Protein AF-A0A4P7IKC4-F1 (afdb_monomer_lite)

Structure (mmCIF, N/CA/C/O backbone):
data_AF-A0A4P7IKC4-F1
#
_entry.id   AF-A0A4P7IKC4-F1
#
loop_
_atom_site.group_PDB
_atom_site.id
_atom_site.type_symbol
_atom_site.label_atom_id
_atom_site.label_alt_id
_atom_site.label_comp_id
_atom_site.label_asym_id
_atom_site.label_entity_id
_atom_site.label_seq_id
_atom_site.pdbx_PDB_ins_code
_atom_site.Cartn_x
_atom_site.Cartn_y
_atom_site.Cartn_z
_atom_site.occupancy
_atom_site.B_iso_or_equiv
_atom_site.auth_seq_id
_atom_site.auth_comp_id
_atom_site.auth_asym_id
_atom_site.auth_atom_id
_atom_site.pdbx_PDB_model_num
ATOM 1 N N . MET A 1 1 ? 26.941 -15.171 -29.814 1.00 50.44 1 MET A N 1
ATOM 2 C CA . MET A 1 1 ? 25.841 -14.241 -29.479 1.00 50.44 1 MET A CA 1
ATOM 3 C C . MET A 1 1 ? 25.058 -14.000 -30.749 1.00 50.44 1 MET A C 1
ATOM 5 O O . MET A 1 1 ? 25.680 -13.673 -31.757 1.00 50.44 1 MET A O 1
ATOM 9 N N . ALA A 1 2 ? 23.756 -14.267 -30.745 1.00 50.03 2 ALA A N 1
ATOM 10 C CA . ALA A 1 2 ? 22.936 -14.092 -31.935 1.00 50.03 2 ALA A CA 1
ATOM 11 C C . ALA A 1 2 ? 22.671 -12.588 -32.158 1.00 50.03 2 ALA A C 1
ATOM 13 O O . ALA A 1 2 ? 22.581 -11.833 -31.191 1.00 50.03 2 ALA A O 1
ATOM 14 N N . PRO A 1 3 ? 22.520 -12.114 -33.407 1.00 55.06 3 PRO A N 1
ATOM 15 C CA . PRO A 1 3 ? 22.238 -10.703 -33.697 1.00 55.06 3 PRO A CA 1
ATOM 16 C C . PRO A 1 3 ? 20.910 -10.195 -33.098 1.00 55.06 3 PRO A C 1
ATOM 18 O O . PRO A 1 3 ? 20.737 -8.986 -32.970 1.00 55.06 3 PRO A O 1
ATOM 21 N N . ASN A 1 4 ? 20.015 -11.094 -32.671 1.00 60.38 4 ASN A N 1
ATOM 22 C CA . ASN A 1 4 ? 18.780 -10.760 -31.950 1.00 60.38 4 ASN A CA 1
ATOM 23 C C . ASN A 1 4 ? 18.979 -10.472 -30.451 1.00 60.38 4 ASN A C 1
ATOM 25 O O . ASN A 1 4 ? 18.050 -9.995 -29.805 1.00 60.38 4 ASN A O 1
ATOM 29 N N . ASP A 1 5 ? 20.173 -10.707 -29.900 1.00 78.94 5 ASP A N 1
ATOM 30 C CA . ASP A 1 5 ? 20.450 -10.474 -28.477 1.00 78.94 5 ASP A CA 1
ATOM 31 C C . ASP A 1 5 ? 20.822 -9.015 -28.180 1.00 78.94 5 ASP A C 1
ATOM 33 O O . ASP A 1 5 ? 20.941 -8.640 -27.016 1.00 78.94 5 ASP A O 1
ATOM 37 N N . LEU A 1 6 ? 21.033 -8.185 -29.209 1.00 86.81 6 LEU A N 1
ATOM 38 C CA . LEU A 1 6 ? 21.453 -6.790 -29.077 1.00 86.81 6 LEU A CA 1
ATOM 39 C C . LEU A 1 6 ? 20.335 -5.838 -29.502 1.00 86.81 6 LEU A C 1
ATOM 41 O O . LEU A 1 6 ? 20.031 -5.678 -30.682 1.00 86.81 6 LEU A O 1
ATOM 45 N N . LEU A 1 7 ? 19.770 -5.140 -28.525 1.00 87.25 7 LEU A N 1
ATOM 46 C CA . LEU A 1 7 ? 18.676 -4.203 -28.709 1.00 87.25 7 LEU A CA 1
ATOM 47 C C . LEU A 1 7 ? 19.197 -2.781 -28.903 1.00 87.25 7 LEU A C 1
ATOM 49 O O . LEU A 1 7 ? 20.114 -2.310 -28.222 1.00 87.25 7 LEU A O 1
ATOM 53 N N . THR A 1 8 ? 18.573 -2.064 -29.831 1.00 90.31 8 THR A N 1
ATOM 54 C CA . THR A 1 8 ? 18.743 -0.616 -29.964 1.00 90.31 8 THR A CA 1
ATOM 55 C C . THR A 1 8 ? 17.994 0.120 -28.856 1.00 90.31 8 THR A C 1
ATOM 57 O O . THR A 1 8 ? 16.993 -0.363 -28.329 1.00 90.31 8 THR A O 1
ATOM 60 N N . MET A 1 9 ? 18.393 1.360 -28.569 1.00 90.00 9 MET A N 1
ATOM 61 C CA . MET A 1 9 ? 17.690 2.200 -27.590 1.00 90.00 9 MET A CA 1
ATOM 62 C C . MET A 1 9 ? 16.218 2.471 -27.947 1.00 90.00 9 MET A C 1
ATOM 64 O O . MET A 1 9 ? 15.417 2.774 -27.066 1.00 90.00 9 MET A O 1
ATOM 68 N N . LYS A 1 10 ? 15.833 2.358 -29.227 1.00 90.38 10 LYS A N 1
ATOM 69 C CA . LYS A 1 10 ? 14.427 2.442 -29.653 1.00 90.38 10 LYS A CA 1
ATOM 70 C C . LYS A 1 10 ? 13.639 1.195 -29.239 1.00 90.38 10 LYS A C 1
ATOM 72 O O . LYS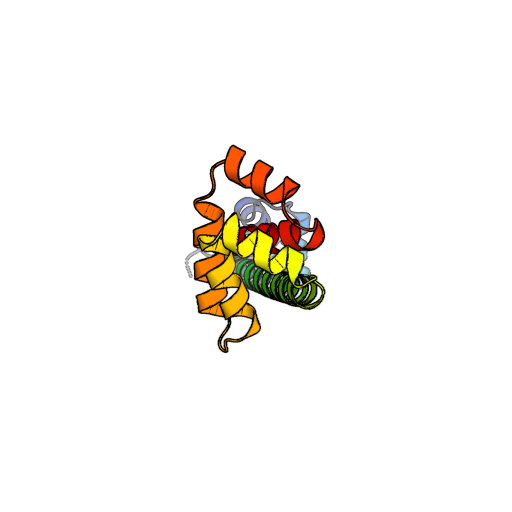 A 1 10 ? 12.523 1.331 -28.754 1.00 90.38 10 LYS A O 1
ATOM 77 N N . GLN A 1 11 ? 14.225 0.009 -29.395 1.00 90.62 11 GLN A N 1
ATOM 78 C CA . GLN A 1 11 ? 13.611 -1.254 -28.968 1.00 90.62 11 GLN A CA 1
ATOM 79 C C . GLN A 1 11 ? 13.528 -1.337 -27.442 1.00 90.62 11 GLN A C 1
ATOM 81 O O . GLN A 1 11 ? 12.455 -1.595 -26.917 1.00 90.62 11 GLN A O 1
ATOM 86 N N . VAL A 1 12 ? 14.606 -0.987 -26.731 1.00 90.56 12 VAL A N 1
ATOM 87 C CA . VAL A 1 12 ? 14.609 -0.904 -25.258 1.00 90.56 12 VAL A CA 1
ATOM 88 C C . VAL A 1 12 ? 13.500 0.022 -24.750 1.00 90.56 12 VAL A C 1
ATOM 90 O O . VAL A 1 12 ? 12.783 -0.321 -23.816 1.00 90.56 12 VAL A O 1
ATOM 93 N N . ALA A 1 13 ? 13.332 1.193 -25.373 1.00 92.81 13 ALA A N 1
ATOM 94 C CA . ALA A 1 13 ? 12.269 2.124 -25.006 1.00 92.81 13 ALA A CA 1
ATOM 95 C C . ALA A 1 13 ? 10.870 1.521 -25.214 1.00 92.81 13 ALA A C 1
ATOM 97 O O . ALA A 1 13 ? 10.025 1.641 -24.331 1.00 92.81 13 ALA A O 1
ATOM 98 N N . ALA A 1 14 ? 10.646 0.849 -26.348 1.00 92.94 14 ALA A N 1
ATOM 99 C CA . ALA A 1 14 ? 9.375 0.198 -26.652 1.00 92.94 14 ALA A CA 1
ATOM 100 C C . ALA A 1 14 ? 9.044 -0.920 -25.652 1.00 92.94 14 ALA A C 1
ATOM 102 O O . ALA A 1 14 ? 7.916 -0.995 -25.177 1.00 92.94 14 ALA A O 1
ATOM 103 N N . GLU A 1 15 ? 10.026 -1.740 -25.282 1.00 91.62 15 GLU A N 1
ATOM 104 C CA . GLU A 1 15 ? 9.819 -2.859 -24.358 1.00 91.62 15 GLU A CA 1
ATOM 105 C C . GLU A 1 15 ? 9.577 -2.427 -22.915 1.00 91.62 15 GLU A C 1
ATOM 107 O O . GLU A 1 15 ? 8.772 -3.029 -22.211 1.00 91.62 15 GLU A O 1
ATOM 112 N N . LEU A 1 16 ? 10.229 -1.350 -22.479 1.00 90.81 16 LEU A N 1
ATOM 113 C CA . LEU A 1 16 ? 9.991 -0.780 -21.156 1.00 90.81 16 LEU A CA 1
ATOM 114 C C . LEU A 1 16 ? 8.746 0.126 -21.114 1.00 90.81 16 LEU A C 1
ATOM 116 O O . LEU A 1 16 ? 8.405 0.629 -20.045 1.00 90.81 16 LEU A O 1
ATOM 120 N N . GLY A 1 17 ? 8.098 0.392 -22.256 1.00 92.38 17 GLY A N 1
ATOM 121 C CA . GLY A 1 17 ? 7.003 1.365 -22.353 1.00 92.38 17 GLY A CA 1
ATOM 122 C C . GLY A 1 17 ? 7.434 2.796 -21.998 1.00 92.38 17 GLY A C 1
ATOM 123 O O . GLY A 1 17 ? 6.646 3.581 -21.471 1.00 92.38 17 GLY A O 1
ATOM 124 N N . LEU A 1 18 ? 8.704 3.142 -22.233 1.00 93.38 18 LEU A N 1
ATOM 125 C CA . LEU A 1 18 ? 9.302 4.431 -21.880 1.00 93.38 18 LEU A CA 1
ATOM 126 C C . LEU A 1 18 ? 9.530 5.307 -23.116 1.00 93.38 18 LEU A C 1
ATOM 128 O O . LEU A 1 18 ? 9.647 4.830 -24.242 1.00 93.38 18 LEU A O 1
ATOM 132 N N . SER A 1 19 ? 9.684 6.618 -22.906 1.00 93.81 19 SER A N 1
ATOM 133 C CA . SER A 1 19 ? 10.186 7.497 -23.965 1.00 93.81 19 SER A CA 1
ATOM 134 C C . SER A 1 19 ? 11.642 7.160 -24.301 1.00 93.81 19 SER A C 1
ATOM 136 O O . SER A 1 19 ? 12.423 6.749 -23.439 1.00 93.81 19 SER A O 1
ATOM 138 N N . HIS A 1 20 ? 12.048 7.421 -25.545 1.00 90.62 20 HIS A N 1
ATOM 139 C CA . HIS A 1 20 ? 13.435 7.226 -25.972 1.00 90.62 20 HIS A CA 1
ATOM 140 C C . HIS A 1 20 ? 14.434 8.009 -25.099 1.00 90.62 20 HIS A C 1
ATOM 142 O O . HIS A 1 20 ? 15.484 7.490 -24.730 1.00 90.62 20 HIS A O 1
ATOM 148 N N . SER A 1 21 ? 14.077 9.232 -24.687 1.00 91.62 21 SER A N 1
ATOM 149 C CA . SER A 1 21 ? 14.881 10.043 -23.763 1.00 91.62 21 SER A CA 1
ATOM 150 C C . SER A 1 21 ? 15.051 9.388 -22.389 1.00 91.62 21 SER A C 1
ATOM 152 O O . SER A 1 21 ? 16.156 9.389 -21.844 1.00 91.62 21 SER A O 1
ATOM 154 N N . LYS A 1 22 ? 13.990 8.779 -21.839 1.00 91.19 22 LYS A N 1
ATOM 155 C CA . LYS A 1 22 ? 14.055 8.046 -20.569 1.00 91.19 22 LYS A CA 1
ATOM 156 C C . LYS A 1 22 ? 14.923 6.798 -20.692 1.00 91.19 22 LYS A C 1
ATOM 158 O O . LYS A 1 22 ? 15.767 6.588 -19.827 1.00 91.19 22 LYS A O 1
ATOM 163 N N . ALA A 1 23 ? 14.785 6.027 -21.769 1.00 90.12 23 ALA A N 1
ATOM 164 C CA . ALA A 1 23 ? 15.624 4.853 -22.010 1.00 90.12 23 ALA A CA 1
ATOM 165 C C . ALA A 1 23 ? 17.116 5.227 -22.096 1.00 90.12 23 ALA A C 1
ATOM 167 O O . ALA A 1 23 ? 17.952 4.618 -21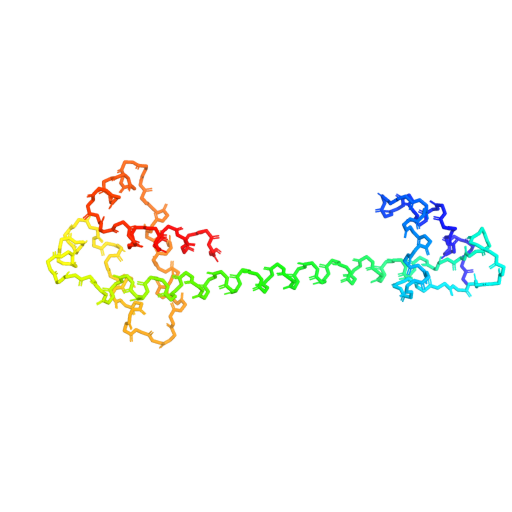.431 1.00 90.12 23 ALA A O 1
ATOM 168 N N . THR A 1 24 ? 17.454 6.292 -22.829 1.00 90.00 24 THR A N 1
ATOM 169 C CA . THR A 1 24 ? 18.824 6.833 -22.885 1.00 90.00 24 THR A CA 1
ATOM 170 C C . THR A 1 24 ? 19.304 7.305 -21.512 1.00 90.00 24 THR A C 1
ATOM 172 O O . THR A 1 24 ? 20.458 7.074 -21.153 1.00 90.00 24 THR A O 1
ATOM 175 N N . SER A 1 25 ? 18.422 7.900 -20.701 1.00 92.06 25 SER A N 1
ATOM 176 C CA . SER A 1 25 ? 18.766 8.306 -19.337 1.00 92.06 25 SER A CA 1
ATOM 177 C C . SER A 1 25 ? 19.102 7.128 -18.417 1.00 92.06 25 SER A C 1
ATOM 179 O O . SER A 1 25 ? 19.921 7.300 -17.516 1.00 92.06 25 SER A O 1
ATOM 181 N N . LEU A 1 26 ? 18.496 5.952 -18.605 1.00 90.69 26 LEU A N 1
ATOM 182 C CA . LEU A 1 26 ? 18.827 4.762 -17.810 1.00 90.69 26 LEU A CA 1
ATOM 183 C C . LEU A 1 26 ? 20.271 4.320 -18.050 1.00 90.69 26 LEU A C 1
ATOM 185 O O . LEU A 1 26 ? 20.981 3.986 -17.104 1.00 90.69 26 LEU A O 1
ATOM 189 N N . VAL A 1 27 ? 20.727 4.393 -19.298 1.00 89.44 27 VAL A N 1
ATOM 190 C CA . VAL A 1 27 ? 22.119 4.111 -19.659 1.00 89.44 27 VAL A CA 1
ATOM 191 C C . VAL A 1 27 ? 23.066 5.168 -19.097 1.00 89.44 27 VAL A C 1
ATOM 193 O O . VAL A 1 27 ? 24.089 4.827 -18.506 1.00 89.44 27 VAL A O 1
ATOM 196 N N . THR A 1 28 ? 22.753 6.460 -19.252 1.00 88.31 28 THR A N 1
ATOM 197 C CA . THR A 1 28 ? 23.649 7.529 -18.773 1.00 88.31 28 THR A CA 1
ATOM 198 C C . THR A 1 28 ? 23.796 7.526 -17.256 1.00 88.31 28 THR A C 1
ATOM 200 O O . THR A 1 28 ? 24.883 7.802 -16.759 1.00 88.31 28 THR A O 1
ATOM 203 N N . LYS A 1 29 ? 22.737 7.149 -16.529 1.00 88.50 29 LYS A N 1
ATOM 204 C CA . LYS A 1 29 ? 22.739 6.963 -15.070 1.00 88.50 29 LYS A CA 1
ATOM 205 C C . LYS A 1 29 ? 23.368 5.640 -14.615 1.00 88.50 29 LYS A C 1
ATOM 207 O O . LYS A 1 29 ? 23.399 5.378 -13.419 1.00 88.50 29 LYS A O 1
ATOM 212 N N . GLY A 1 30 ? 23.830 4.794 -15.539 1.00 86.56 30 GLY A N 1
ATOM 213 C CA . GLY A 1 30 ? 24.434 3.496 -15.221 1.00 86.56 30 GLY A CA 1
ATOM 214 C C . GLY A 1 30 ? 23.444 2.456 -14.689 1.00 86.56 30 GLY A C 1
ATOM 215 O O . GLY A 1 30 ? 23.853 1.454 -14.112 1.00 86.56 30 GLY A O 1
ATOM 216 N N . LEU A 1 31 ? 22.140 2.679 -14.867 1.00 86.31 31 LEU A N 1
ATOM 217 C CA . LEU A 1 31 ? 21.106 1.742 -14.436 1.00 86.31 31 LEU A CA 1
ATOM 218 C C . LEU A 1 31 ? 20.938 0.577 -15.414 1.00 86.31 31 LEU A C 1
ATOM 220 O O . LEU A 1 31 ? 20.510 -0.488 -14.978 1.00 86.31 31 LEU A O 1
ATOM 224 N N . LEU A 1 32 ? 21.272 0.782 -16.689 1.00 87.38 32 LEU A N 1
ATOM 225 C CA . LEU A 1 32 ? 21.210 -0.215 -17.755 1.00 87.38 32 LEU A CA 1
ATOM 226 C C . LEU A 1 32 ? 22.597 -0.355 -18.395 1.00 87.38 32 LEU A C 1
ATOM 228 O O . LEU A 1 32 ? 23.181 0.644 -18.828 1.00 87.38 32 LEU A O 1
ATOM 232 N N . ALA A 1 33 ? 23.122 -1.579 -18.446 1.00 84.31 33 ALA A N 1
ATOM 233 C CA . ALA A 1 33 ? 24.412 -1.860 -19.065 1.00 84.31 33 ALA A CA 1
ATOM 234 C C . ALA A 1 33 ? 24.307 -1.844 -20.599 1.00 84.31 33 ALA A C 1
ATOM 236 O O . ALA A 1 33 ? 23.272 -2.163 -21.182 1.00 84.31 33 ALA A O 1
ATOM 237 N N . VAL A 1 34 ? 25.390 -1.433 -21.258 1.00 84.38 34 VAL A N 1
ATOM 238 C CA . VAL A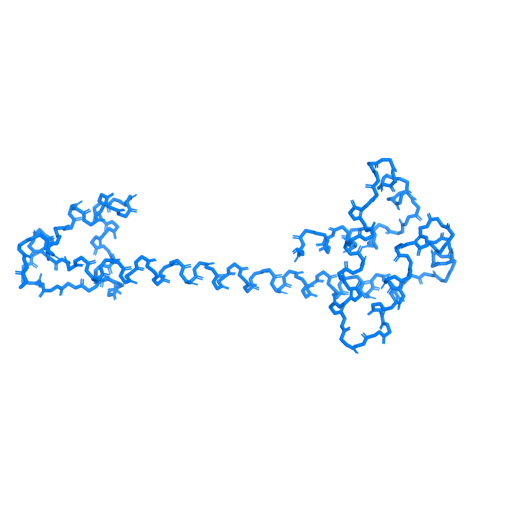 1 34 ? 25.478 -1.344 -22.719 1.00 84.38 34 VAL A CA 1
ATOM 239 C C . VAL A 1 34 ? 26.710 -2.110 -23.165 1.00 84.38 34 VAL A C 1
ATOM 241 O O . VAL A 1 34 ? 27.811 -1.842 -22.688 1.00 84.38 34 VAL A O 1
ATOM 244 N N . VAL A 1 35 ? 26.526 -3.023 -24.114 1.00 80.88 35 VAL A N 1
ATOM 245 C CA . VAL A 1 35 ? 27.588 -3.869 -24.675 1.00 80.88 35 VAL A CA 1
ATOM 246 C C . VAL A 1 35 ? 28.503 -3.059 -25.593 1.00 80.88 35 VAL A C 1
ATOM 248 O O . VAL A 1 35 ? 29.719 -3.228 -25.586 1.00 80.88 35 VAL A O 1
ATOM 251 N N . ALA A 1 36 ? 27.930 -2.136 -26.369 1.00 72.75 36 ALA A N 1
ATOM 252 C CA . ALA A 1 36 ? 28.672 -1.259 -27.268 1.00 72.75 36 ALA A CA 1
ATOM 253 C C . ALA A 1 36 ? 28.315 0.206 -27.011 1.00 72.75 36 ALA A C 1
ATOM 255 O O . ALA A 1 36 ? 27.255 0.678 -27.417 1.00 72.75 36 ALA A O 1
ATOM 256 N N . ARG A 1 37 ? 29.216 0.938 -26.347 1.00 70.25 37 ARG A N 1
ATOM 257 C CA . ARG A 1 37 ? 29.051 2.370 -26.027 1.00 70.25 37 ARG A CA 1
ATOM 258 C C . ARG A 1 37 ? 29.787 3.308 -26.998 1.00 70.25 37 ARG A C 1
ATOM 260 O O . ARG A 1 37 ? 29.870 4.506 -26.755 1.00 70.25 37 ARG A O 1
ATOM 267 N N . ARG A 1 38 ? 30.351 2.794 -28.099 1.00 67.12 38 ARG A N 1
ATOM 268 C CA . ARG A 1 38 ? 31.059 3.629 -29.089 1.00 67.12 38 ARG A CA 1
ATOM 269 C C . ARG A 1 38 ? 30.072 4.532 -29.826 1.00 67.12 38 ARG A C 1
ATOM 271 O O . ARG A 1 38 ? 29.145 4.018 -30.441 1.00 67.12 38 ARG A O 1
ATOM 278 N N . GLY A 1 39 ? 30.307 5.843 -29.808 1.00 69.06 39 GLY A N 1
ATOM 279 C CA . GLY A 1 39 ? 29.465 6.847 -30.470 1.00 69.06 39 GLY A CA 1
ATOM 280 C C . GLY A 1 39 ? 28.292 7.350 -29.614 1.00 69.06 39 GLY A C 1
ATOM 281 O O . GLY A 1 39 ? 28.247 7.151 -28.399 1.00 69.06 39 GLY A O 1
ATOM 282 N N . GLY A 1 40 ? 27.357 8.057 -30.255 1.00 73.38 40 GLY A N 1
ATOM 283 C CA . GLY A 1 40 ? 26.166 8.622 -29.609 1.00 73.38 40 GLY A CA 1
ATOM 284 C C . GLY A 1 40 ? 25.066 7.590 -29.326 1.00 73.38 40 GLY A C 1
ATOM 285 O O . GLY A 1 40 ? 25.168 6.429 -29.701 1.00 73.38 40 GLY A O 1
ATOM 286 N N . ALA A 1 41 ? 23.961 8.014 -28.708 1.00 72.56 41 ALA A N 1
ATOM 287 C CA . ALA A 1 41 ? 22.876 7.117 -28.279 1.00 72.56 41 ALA A CA 1
ATOM 288 C C . ALA A 1 41 ? 22.285 6.217 -29.390 1.00 72.56 41 ALA A C 1
ATOM 290 O O . ALA A 1 41 ? 21.765 5.139 -29.106 1.00 72.56 41 ALA A O 1
ATOM 291 N N . ALA A 1 42 ? 22.400 6.619 -30.661 1.00 75.38 42 ALA A N 1
ATOM 292 C CA . ALA A 1 42 ? 21.954 5.837 -31.817 1.00 75.38 42 ALA A CA 1
ATOM 293 C C . ALA A 1 42 ? 22.767 4.543 -32.045 1.00 75.38 42 ALA A C 1
ATOM 295 O O . ALA A 1 42 ? 22.246 3.550 -32.566 1.00 75.38 42 ALA A O 1
ATOM 296 N N . THR A 1 43 ? 24.038 4.521 -31.643 1.00 82.06 43 THR A N 1
ATOM 297 C CA . THR A 1 43 ? 24.928 3.360 -31.801 1.00 82.06 43 THR A CA 1
ATOM 298 C C . THR A 1 43 ? 24.959 2.469 -30.563 1.00 82.06 43 THR A C 1
ATOM 300 O O . THR A 1 43 ? 25.507 1.371 -30.628 1.00 82.06 43 THR A O 1
ATOM 303 N N . TRP A 1 44 ? 24.330 2.885 -29.459 1.00 87.94 44 TRP A N 1
ATOM 304 C CA . TRP A 1 44 ? 24.289 2.097 -28.231 1.00 87.94 44 TRP A CA 1
ATOM 305 C C . TRP A 1 44 ? 23.495 0.806 -28.420 1.00 87.94 44 TRP A C 1
ATOM 307 O O . TRP A 1 44 ? 22.435 0.792 -29.060 1.00 87.94 44 TRP A O 1
ATOM 317 N N . ARG A 1 45 ? 24.036 -0.289 -27.880 1.00 88.00 45 ARG A N 1
ATOM 318 C CA . ARG A 1 45 ? 23.426 -1.623 -27.920 1.00 88.00 45 ARG A CA 1
ATOM 319 C C . ARG A 1 45 ? 23.375 -2.229 -26.530 1.00 88.00 45 ARG A C 1
ATOM 321 O O . ARG A 1 45 ? 24.408 -2.357 -25.875 1.00 88.00 45 ARG A O 1
ATOM 328 N N . VAL A 1 46 ? 22.179 -2.602 -26.106 1.00 88.81 46 VAL A N 1
ATOM 329 C CA . VAL A 1 46 ? 21.902 -3.234 -24.813 1.00 88.81 46 VAL A CA 1
ATOM 330 C C . VAL A 1 46 ? 21.675 -4.713 -25.066 1.00 88.81 46 VAL A C 1
ATOM 332 O O . VAL A 1 46 ? 20.980 -5.054 -26.023 1.00 88.81 46 VAL A O 1
ATOM 335 N N . SER A 1 47 ? 22.259 -5.592 -24.254 1.00 90.81 47 SER A N 1
ATOM 336 C CA . SER A 1 47 ? 21.953 -7.014 -24.393 1.00 90.81 47 SER A CA 1
ATOM 337 C C . SER A 1 47 ? 20.553 -7.313 -23.861 1.00 90.81 47 SER A C 1
ATOM 339 O O . SER A 1 47 ? 20.094 -6.687 -22.903 1.00 90.81 47 SER A O 1
ATOM 341 N N . ARG A 1 48 ? 19.874 -8.299 -24.447 1.00 89.19 48 ARG A N 1
ATOM 342 C CA . ARG A 1 48 ? 18.585 -8.775 -23.940 1.00 89.19 48 ARG A CA 1
ATOM 343 C C . ARG A 1 48 ? 18.675 -9.182 -22.467 1.00 89.19 48 ARG A C 1
ATOM 345 O O . ARG A 1 48 ? 17.839 -8.771 -21.672 1.00 89.19 48 ARG A O 1
ATOM 352 N N . SER A 1 49 ? 19.745 -9.886 -22.096 1.00 89.25 49 SER A N 1
ATOM 353 C CA . SER A 1 49 ? 20.017 -10.289 -20.714 1.00 89.25 49 SER A CA 1
ATOM 354 C C . SER A 1 49 ? 20.153 -9.107 -19.751 1.00 89.25 49 SER A C 1
ATOM 356 O O . SER A 1 49 ? 19.639 -9.180 -18.639 1.00 89.25 49 SER A O 1
ATOM 358 N N . ASP A 1 50 ? 20.799 -8.009 -20.161 1.00 89.75 50 ASP A N 1
ATOM 359 C CA . ASP A 1 50 ? 20.934 -6.814 -19.315 1.00 89.75 50 ASP A CA 1
ATOM 360 C C . ASP A 1 50 ? 19.588 -6.107 -19.124 1.00 89.75 50 ASP A C 1
ATOM 362 O O . ASP A 1 50 ? 19.309 -5.575 -18.047 1.00 89.75 50 ASP A O 1
ATOM 366 N N . LEU A 1 51 ? 18.747 -6.103 -20.164 1.00 91.25 51 LEU A N 1
ATOM 367 C CA . LEU A 1 51 ? 17.395 -5.560 -20.086 1.00 91.25 51 LEU A CA 1
ATOM 368 C C . LEU A 1 51 ? 16.519 -6.390 -19.142 1.00 91.25 51 LEU A C 1
ATOM 370 O O . LEU A 1 51 ? 15.883 -5.823 -18.255 1.00 91.25 51 LEU A O 1
ATOM 374 N N . ASP A 1 52 ? 16.529 -7.714 -19.285 1.00 91.19 52 ASP A N 1
ATOM 375 C CA . ASP A 1 52 ? 15.754 -8.618 -18.432 1.00 91.19 52 ASP A CA 1
ATOM 376 C C . ASP A 1 52 ? 16.227 -8.534 -16.967 1.00 91.19 52 ASP A C 1
ATOM 378 O O . ASP A 1 52 ? 15.411 -8.422 -16.049 1.00 91.19 52 ASP A O 1
ATOM 382 N N . ALA A 1 53 ? 17.544 -8.470 -16.732 1.00 90.25 53 ALA A N 1
ATOM 383 C CA . ALA A 1 53 ? 18.114 -8.260 -15.401 1.00 90.25 53 ALA A CA 1
ATOM 384 C C . ALA A 1 53 ? 17.708 -6.905 -14.796 1.00 90.25 53 ALA A C 1
ATOM 386 O O . ALA A 1 53 ? 17.422 -6.814 -13.598 1.00 90.25 53 ALA A O 1
ATOM 387 N N . TYR A 1 54 ? 17.654 -5.844 -15.609 1.00 91.94 54 TYR A N 1
ATOM 388 C CA . TYR A 1 54 ? 17.162 -4.538 -15.174 1.00 91.94 54 TYR A CA 1
ATOM 389 C C . TYR A 1 54 ? 15.689 -4.596 -14.758 1.00 91.94 54 TYR A C 1
ATOM 391 O O . TYR A 1 54 ? 15.349 -4.103 -13.680 1.00 91.94 54 TYR A O 1
ATOM 399 N N . VAL A 1 55 ? 14.833 -5.207 -15.583 1.00 92.44 55 VAL A N 1
ATOM 400 C CA . VAL A 1 55 ? 13.398 -5.359 -15.301 1.00 92.44 55 VAL A CA 1
ATOM 401 C C . VAL A 1 55 ? 13.188 -6.131 -14.004 1.00 92.44 55 VAL A C 1
ATOM 403 O O . VAL A 1 55 ? 12.444 -5.675 -13.133 1.00 92.44 55 VAL A O 1
ATOM 406 N N . GLU A 1 56 ? 13.888 -7.251 -13.831 1.00 92.44 56 GLU A N 1
ATOM 407 C CA . GLU A 1 56 ? 13.772 -8.055 -12.618 1.00 92.44 56 GLU A CA 1
ATOM 408 C C . GLU A 1 56 ? 14.263 -7.286 -11.386 1.00 92.44 56 GLU A C 1
ATOM 410 O O . GLU A 1 56 ? 13.593 -7.276 -10.354 1.00 92.44 56 GLU A O 1
ATOM 415 N N . ARG A 1 57 ? 15.370 -6.540 -11.489 1.00 92.69 57 ARG A N 1
ATOM 416 C CA . ARG A 1 57 ? 15.842 -5.690 -10.386 1.00 92.69 57 ARG A CA 1
ATOM 417 C C . ARG A 1 57 ? 14.803 -4.639 -9.987 1.00 92.69 57 ARG A C 1
ATOM 419 O O . ARG A 1 57 ? 14.532 -4.494 -8.797 1.00 92.69 57 ARG A O 1
ATOM 426 N N . VAL A 1 58 ? 14.217 -3.925 -10.953 1.00 93.06 58 VAL A N 1
ATOM 427 C CA . VAL A 1 58 ? 13.182 -2.905 -10.691 1.00 93.06 58 VAL A CA 1
ATOM 428 C C . VAL A 1 58 ? 11.949 -3.535 -10.044 1.00 93.06 58 VAL A C 1
ATOM 430 O O . VAL A 1 58 ? 11.390 -2.983 -9.095 1.00 93.06 58 VAL A O 1
ATOM 433 N N . ARG A 1 59 ? 11.543 -4.717 -10.513 1.00 92.94 59 ARG A N 1
ATOM 434 C CA . ARG A 1 59 ? 10.446 -5.478 -9.915 1.00 92.94 59 ARG A CA 1
ATOM 435 C C . ARG A 1 59 ? 10.742 -5.825 -8.457 1.00 92.94 59 ARG A C 1
ATOM 437 O O . ARG A 1 59 ? 9.911 -5.565 -7.590 1.00 92.94 59 ARG A O 1
ATOM 444 N N . GLN A 1 60 ? 11.920 -6.373 -8.173 1.00 93.38 60 GLN A N 1
ATOM 445 C CA . GLN A 1 60 ? 12.323 -6.743 -6.816 1.00 93.38 60 GLN A CA 1
ATOM 446 C C . GLN A 1 60 ? 12.419 -5.529 -5.887 1.00 93.38 60 GLN A C 1
ATOM 448 O O . GLN A 1 60 ? 11.994 -5.602 -4.736 1.00 93.38 60 GLN A O 1
ATOM 453 N N . GLU A 1 61 ? 12.927 -4.399 -6.376 1.00 92.94 61 GLU A N 1
ATOM 454 C CA . GLU A 1 61 ? 12.963 -3.143 -5.624 1.00 92.94 61 GLU A CA 1
ATOM 455 C C . GLU A 1 61 ? 11.549 -2.653 -5.287 1.00 92.94 61 GLU A C 1
ATOM 457 O O . GLU A 1 61 ? 11.247 -2.393 -4.124 1.00 92.94 61 GLU A O 1
ATOM 462 N N . SER A 1 62 ? 10.639 -2.654 -6.265 1.00 92.12 62 SER A N 1
ATOM 463 C CA . SER A 1 62 ? 9.233 -2.292 -6.053 1.00 92.12 62 SER A CA 1
ATOM 464 C C . SER A 1 62 ? 8.541 -3.192 -5.019 1.00 92.12 62 SER A C 1
ATOM 466 O O . SER A 1 62 ? 7.806 -2.710 -4.147 1.00 92.12 62 SER A O 1
ATOM 468 N N . LEU A 1 63 ? 8.805 -4.503 -5.066 1.00 92.62 63 LEU A N 1
ATOM 469 C CA . LEU A 1 63 ? 8.293 -5.464 -4.088 1.00 92.62 63 LEU A CA 1
ATOM 470 C C . LEU A 1 63 ? 8.868 -5.208 -2.688 1.00 92.62 63 LEU A C 1
ATOM 472 O O . LEU A 1 63 ? 8.120 -5.212 -1.708 1.00 92.62 63 LEU A O 1
ATOM 476 N N . ARG A 1 64 ? 10.174 -4.934 -2.581 1.00 93.38 64 ARG A N 1
ATOM 477 C CA . ARG A 1 64 ? 10.837 -4.595 -1.310 1.00 93.38 64 ARG A CA 1
ATOM 478 C C . ARG A 1 64 ? 10.287 -3.307 -0.708 1.00 93.38 64 ARG A C 1
ATOM 480 O O . ARG A 1 64 ? 9.950 -3.295 0.474 1.00 93.38 64 ARG A O 1
ATOM 487 N N . ASP A 1 65 ? 10.128 -2.257 -1.506 1.00 92.44 65 ASP A N 1
ATOM 488 C CA . ASP A 1 65 ? 9.558 -0.985 -1.057 1.00 92.44 65 ASP A CA 1
ATOM 489 C C . ASP A 1 65 ? 8.104 -1.132 -0.620 1.00 92.44 65 ASP A C 1
ATOM 491 O O . ASP A 1 65 ? 7.669 -0.531 0.365 1.00 92.44 65 ASP A O 1
ATOM 495 N N . THR A 1 66 ? 7.330 -1.949 -1.330 1.00 90.31 66 THR A N 1
ATOM 496 C CA . THR A 1 66 ? 5.951 -2.259 -0.946 1.00 90.31 66 THR A CA 1
ATOM 497 C C . THR A 1 66 ? 5.911 -3.009 0.381 1.00 90.31 66 THR A C 1
ATOM 499 O O . THR A 1 66 ? 5.187 -2.595 1.287 1.00 90.31 66 THR A O 1
ATOM 502 N N . ARG A 1 67 ? 6.758 -4.030 0.559 1.00 89.06 67 ARG A N 1
ATOM 503 C CA . ARG A 1 67 ? 6.886 -4.755 1.830 1.00 89.06 67 ARG A CA 1
ATOM 504 C C . ARG A 1 67 ? 7.274 -3.823 2.978 1.00 89.06 67 ARG A C 1
ATOM 506 O O . ARG A 1 67 ? 6.608 -3.830 4.008 1.00 89.06 67 ARG A O 1
ATOM 513 N N . ARG A 1 68 ? 8.285 -2.974 2.781 1.00 91.88 68 ARG A N 1
ATOM 514 C CA . ARG A 1 68 ? 8.751 -2.007 3.785 1.00 91.88 68 ARG A CA 1
ATOM 515 C C . ARG A 1 68 ? 7.661 -1.003 4.166 1.00 91.88 68 ARG A C 1
ATOM 517 O O . ARG A 1 68 ? 7.480 -0.707 5.345 1.00 91.88 68 ARG A O 1
ATOM 524 N N . ARG A 1 69 ? 6.915 -0.478 3.185 1.00 89.31 69 ARG A N 1
ATOM 525 C CA . ARG A 1 69 ? 5.780 0.428 3.439 1.00 89.31 69 ARG A CA 1
ATOM 526 C C . ARG A 1 69 ? 4.674 -0.263 4.234 1.00 89.31 69 ARG A C 1
ATOM 528 O O . ARG A 1 69 ? 4.151 0.342 5.166 1.00 89.31 69 ARG A O 1
ATOM 535 N N . ASN A 1 70 ? 4.349 -1.510 3.902 1.00 85.81 70 ASN A N 1
ATOM 536 C CA . ASN A 1 70 ? 3.332 -2.283 4.615 1.00 85.81 70 ASN A CA 1
ATOM 537 C C . ASN A 1 70 ? 3.759 -2.595 6.054 1.00 85.81 70 ASN A C 1
ATOM 539 O O . ASN A 1 70 ? 2.981 -2.386 6.979 1.00 85.81 70 ASN A O 1
ATOM 543 N N . GLU A 1 71 ? 5.009 -3.005 6.266 1.00 87.06 71 GLU A N 1
ATOM 544 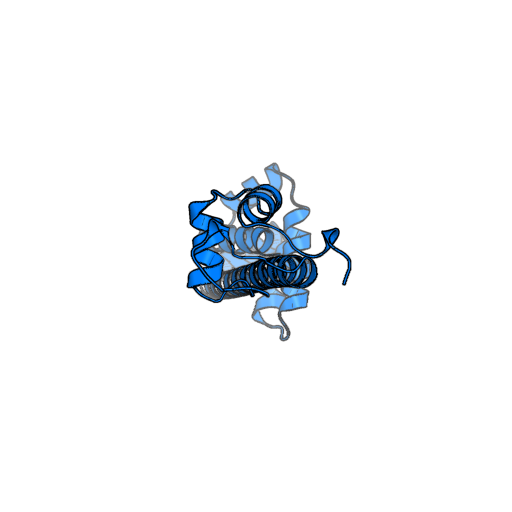C CA . GLU A 1 71 ? 5.561 -3.270 7.599 1.00 87.06 71 GLU A CA 1
ATOM 545 C C . GLU A 1 71 ? 5.549 -2.019 8.487 1.00 87.06 71 GLU A C 1
ATOM 547 O O . GLU A 1 71 ? 5.124 -2.067 9.646 1.00 87.06 71 GLU A O 1
ATOM 552 N N . ARG A 1 72 ? 5.930 -0.869 7.919 1.00 88.12 72 ARG A N 1
ATOM 553 C CA . ARG A 1 72 ? 5.856 0.419 8.612 1.00 88.12 72 ARG A CA 1
ATOM 554 C C . ARG A 1 72 ? 4.417 0.768 9.000 1.00 88.12 72 ARG A C 1
ATOM 556 O O . ARG A 1 72 ? 4.168 1.065 10.164 1.00 88.12 72 ARG A O 1
ATOM 563 N N . ARG A 1 73 ? 3.469 0.682 8.060 1.00 86.38 73 ARG A N 1
ATOM 564 C CA . ARG A 1 73 ? 2.040 0.942 8.325 1.00 86.38 73 ARG A CA 1
ATOM 565 C C . ARG A 1 73 ? 1.479 0.015 9.401 1.00 86.38 73 ARG A C 1
ATOM 567 O O . ARG A 1 73 ? 0.757 0.475 10.280 1.00 86.38 73 ARG A O 1
ATOM 574 N N . ARG A 1 74 ? 1.836 -1.272 9.364 1.00 82.50 74 ARG A N 1
ATOM 575 C CA . ARG A 1 74 ? 1.437 -2.259 10.376 1.00 82.50 74 ARG A CA 1
ATOM 576 C C . ARG A 1 74 ? 1.983 -1.901 11.758 1.00 82.50 74 ARG A C 1
ATOM 578 O O . ARG A 1 74 ? 1.256 -1.995 12.742 1.00 82.50 74 ARG A O 1
ATOM 585 N N . SER A 1 75 ? 3.234 -1.454 11.826 1.00 85.12 75 SER A N 1
ATOM 586 C CA . SER A 1 75 ? 3.870 -1.014 13.072 1.00 85.12 75 SER A CA 1
ATOM 587 C C . SER A 1 75 ? 3.203 0.243 13.640 1.00 85.12 75 SER A C 1
ATOM 589 O O . SER A 1 75 ? 2.868 0.277 14.821 1.00 85.12 75 SER A O 1
ATOM 591 N N . GLU A 1 76 ? 2.938 1.245 12.798 1.00 88.00 76 GLU A N 1
ATOM 592 C CA . GLU A 1 76 ? 2.225 2.474 13.177 1.00 88.00 76 GLU A CA 1
ATOM 593 C C . GLU A 1 76 ? 0.795 2.174 13.664 1.00 88.00 76 GLU A C 1
ATOM 595 O O . GLU A 1 76 ? 0.383 2.670 14.714 1.00 88.00 76 GLU A O 1
ATOM 600 N N . ALA A 1 77 ? 0.060 1.304 12.962 1.00 84.12 77 ALA A N 1
ATOM 601 C CA . ALA A 1 77 ? -1.279 0.878 13.366 1.00 84.12 77 ALA A CA 1
ATOM 602 C C . ALA A 1 77 ? -1.269 0.134 14.713 1.00 84.12 77 ALA A C 1
ATOM 604 O O . ALA A 1 77 ? -2.135 0.367 15.553 1.00 84.12 77 ALA A O 1
ATOM 605 N N . LEU A 1 78 ? -0.265 -0.716 14.954 1.00 83.00 78 LEU A N 1
ATOM 606 C CA . LEU A 1 78 ? -0.122 -1.442 16.215 1.00 83.00 78 LEU A CA 1
ATOM 607 C C . LEU A 1 78 ? 0.168 -0.508 17.397 1.00 83.00 78 LEU A C 1
ATOM 609 O O . LEU A 1 78 ? -0.368 -0.715 18.489 1.00 83.00 78 LEU A O 1
ATOM 613 N N . VAL A 1 79 ? 1.016 0.501 17.190 1.00 86.06 79 VAL A N 1
ATOM 614 C CA . VAL A 1 79 ? 1.292 1.529 18.201 1.00 86.06 79 VAL A CA 1
ATOM 615 C C . VAL A 1 79 ? 0.015 2.303 18.510 1.00 86.06 79 VAL A C 1
ATOM 617 O O . VAL A 1 79 ? -0.377 2.356 19.672 1.00 86.06 79 VAL A O 1
ATOM 620 N N . ALA A 1 80 ? -0.682 2.804 17.484 1.00 87.56 80 ALA A N 1
ATOM 621 C CA . ALA A 1 80 ? -1.938 3.532 17.656 1.00 87.56 80 ALA A CA 1
ATOM 622 C C . ALA A 1 80 ? -2.994 2.701 18.400 1.00 87.56 80 ALA A C 1
ATOM 624 O O . ALA A 1 80 ? -3.625 3.205 19.323 1.00 87.56 80 ALA A O 1
ATOM 625 N N . LEU A 1 81 ? -3.137 1.416 18.057 1.00 86.81 81 LEU A N 1
ATOM 626 C CA . LEU A 1 81 ? -4.072 0.518 18.732 1.00 86.81 81 LEU A CA 1
ATOM 627 C C . LEU A 1 81 ? -3.714 0.312 20.203 1.00 86.81 81 LEU A C 1
ATOM 629 O O . LEU A 1 81 ? -4.581 0.405 21.066 1.00 86.81 81 LEU A O 1
ATOM 633 N N . THR A 1 82 ? -2.442 0.032 20.492 1.00 84.81 82 THR A N 1
ATOM 634 C CA . THR A 1 82 ? -2.000 -0.208 21.872 1.00 84.81 82 THR A CA 1
ATOM 635 C C . THR A 1 82 ? -2.182 1.054 22.720 1.00 84.81 82 THR A C 1
ATOM 637 O O . THR A 1 82 ? -2.617 0.960 23.862 1.00 84.81 82 THR A O 1
ATOM 640 N N . SER A 1 83 ? -1.888 2.233 22.164 1.00 88.12 83 SER A N 1
ATOM 641 C CA . SER A 1 83 ? -2.117 3.516 22.833 1.00 88.12 83 SER A CA 1
ATOM 642 C C . SER A 1 83 ? -3.604 3.780 23.071 1.00 88.12 83 SER A C 1
ATOM 644 O O . SER A 1 83 ? -3.980 4.060 24.204 1.00 88.12 83 SER A O 1
ATOM 646 N N . ALA A 1 84 ? -4.455 3.622 22.050 1.00 88.69 84 ALA A N 1
ATOM 647 C CA . ALA A 1 84 ? -5.899 3.828 22.174 1.00 88.69 84 ALA A CA 1
ATOM 648 C C . ALA A 1 84 ? -6.527 2.890 23.216 1.00 88.69 84 ALA A C 1
ATOM 650 O O . ALA A 1 84 ? -7.371 3.316 23.997 1.00 88.69 84 ALA A O 1
ATOM 651 N N . TRP A 1 85 ? -6.082 1.631 23.266 1.00 86.00 85 TRP A N 1
ATOM 652 C CA . TRP A 1 85 ? -6.524 0.677 24.280 1.00 86.00 85 TRP A CA 1
ATOM 653 C C . TRP A 1 85 ? -6.084 1.077 25.692 1.00 86.00 85 TRP A C 1
ATOM 655 O O . TRP A 1 85 ? -6.897 1.099 26.610 1.00 86.00 85 TRP A O 1
ATOM 665 N N . SER A 1 86 ? -4.804 1.404 25.884 1.00 85.12 86 SER A N 1
ATOM 666 C CA . SER A 1 86 ? -4.270 1.751 27.209 1.00 85.12 86 SER A CA 1
ATOM 667 C C . SER A 1 86 ? -4.836 3.058 27.765 1.00 85.12 86 SER A C 1
ATOM 669 O O . SER A 1 86 ? -4.904 3.222 28.979 1.00 85.12 86 SER A O 1
ATOM 671 N N . SER A 1 87 ? -5.235 3.987 26.895 1.00 86.38 87 SER A N 1
ATOM 672 C CA . SER A 1 87 ? -5.881 5.245 27.280 1.00 86.38 87 SER A CA 1
ATOM 673 C C . SER A 1 87 ? -7.392 5.111 27.507 1.00 86.38 87 SER A C 1
ATOM 675 O O . SER A 1 87 ? -8.030 6.085 27.901 1.00 86.38 87 SER A O 1
ATOM 677 N N . MET A 1 88 ? -7.973 3.933 27.266 1.00 86.19 88 MET A N 1
ATOM 678 C CA . MET A 1 88 ? -9.410 3.706 27.375 1.00 86.19 88 MET A CA 1
ATOM 679 C C . MET A 1 88 ? -9.854 3.507 28.833 1.00 86.19 88 MET A C 1
ATOM 681 O O . MET A 1 88 ? -9.293 2.640 29.514 1.00 86.19 88 MET A O 1
ATOM 685 N N . PRO A 1 89 ? -10.894 4.223 29.307 1.00 88.50 89 PRO A N 1
ATOM 686 C CA . PRO A 1 89 ? -11.503 3.979 30.612 1.00 88.50 89 PRO A CA 1
ATOM 687 C C . PRO A 1 89 ? -11.983 2.531 30.776 1.00 88.50 89 PRO A C 1
ATOM 689 O O . PRO A 1 89 ? -12.458 1.913 29.825 1.00 88.50 89 PRO A O 1
ATOM 692 N N . ALA A 1 90 ? -11.930 2.000 32.003 1.00 86.94 90 ALA A N 1
ATOM 693 C CA . ALA A 1 90 ? -12.384 0.635 32.293 1.00 86.94 90 ALA A CA 1
ATOM 694 C C . ALA A 1 90 ? -13.853 0.400 31.888 1.00 86.94 90 ALA A C 1
ATOM 696 O O . ALA A 1 90 ? -14.172 -0.647 31.335 1.00 86.94 90 ALA A O 1
ATOM 697 N N . GLN A 1 91 ? -14.715 1.408 32.067 1.00 86.38 91 GLN A N 1
ATOM 698 C CA . GLN A 1 91 ? -16.122 1.358 31.658 1.00 86.38 91 GLN A CA 1
ATOM 699 C C . GLN A 1 91 ? -16.293 1.104 30.152 1.00 86.38 91 GLN A C 1
ATOM 701 O O . GLN A 1 91 ? -17.143 0.311 29.753 1.00 86.38 91 GLN A O 1
ATOM 706 N N . ASP A 1 92 ? -15.468 1.735 29.314 1.00 85.25 92 ASP A N 1
ATOM 707 C CA . ASP A 1 92 ? -15.517 1.541 27.862 1.00 85.25 92 ASP A CA 1
ATOM 708 C C . ASP A 1 92 ? -14.966 0.163 27.465 1.00 85.25 92 ASP A C 1
ATOM 710 O O . ASP A 1 92 ? -15.485 -0.476 26.548 1.00 85.25 92 ASP A O 1
ATOM 714 N N . GLN A 1 93 ? -13.960 -0.340 28.190 1.00 85.69 93 GLN A N 1
ATOM 715 C CA . GLN A 1 93 ? -13.453 -1.702 27.994 1.00 85.69 93 GLN A CA 1
ATOM 716 C C . GLN A 1 93 ? -14.505 -2.761 28.356 1.00 85.69 93 GLN A C 1
ATOM 718 O O . GLN A 1 93 ? -14.636 -3.756 27.641 1.00 85.69 93 GLN A O 1
ATOM 723 N N . ASP A 1 94 ? -15.256 -2.558 29.441 1.00 87.81 94 ASP A N 1
ATOM 724 C CA . ASP A 1 94 ? -16.341 -3.453 29.851 1.00 87.81 94 ASP A CA 1
ATOM 725 C C . ASP A 1 94 ? -17.506 -3.403 28.854 1.00 87.81 94 ASP A C 1
ATOM 727 O O . ASP A 1 94 ? -17.977 -4.448 28.406 1.00 87.81 94 ASP A O 1
ATOM 731 N N . ARG A 1 95 ? -17.886 -2.207 28.388 1.00 84.38 95 ARG A N 1
ATOM 732 C CA . ARG A 1 95 ? -18.897 -2.045 27.334 1.00 84.38 95 ARG A CA 1
ATOM 733 C 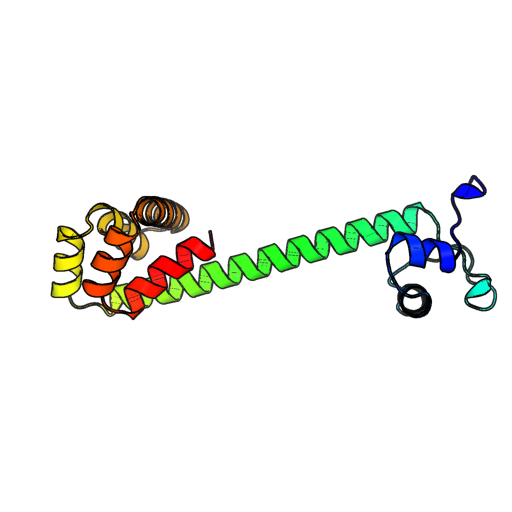C . ARG A 1 95 ? -18.496 -2.752 26.036 1.00 84.38 95 ARG A C 1
ATOM 735 O O . ARG A 1 95 ? -19.317 -3.422 25.413 1.00 84.38 95 ARG A O 1
ATOM 742 N N . LEU A 1 96 ? -17.229 -2.653 25.631 1.00 83.75 96 LEU A N 1
ATOM 743 C CA . LEU A 1 96 ? -16.710 -3.378 24.469 1.00 83.75 96 LEU A CA 1
ATOM 744 C C . LEU A 1 96 ? -16.734 -4.901 24.678 1.00 83.75 96 LEU A C 1
ATOM 746 O O . LEU A 1 96 ? -16.994 -5.639 23.726 1.00 83.75 96 LEU A O 1
ATOM 750 N N . ARG A 1 97 ? -16.478 -5.384 25.901 1.00 88.94 97 ARG A N 1
ATOM 751 C CA . ARG A 1 97 ? -16.565 -6.814 26.236 1.00 88.94 97 ARG A CA 1
ATOM 752 C C . ARG A 1 97 ? -17.977 -7.359 26.018 1.00 88.94 97 ARG A C 1
ATOM 754 O O . ARG A 1 97 ? -18.107 -8.494 25.568 1.00 88.94 97 ARG A O 1
ATOM 761 N N . GLU A 1 98 ? -18.997 -6.563 26.322 1.00 86.75 98 GLU A N 1
ATOM 762 C CA . GLU A 1 98 ? -20.406 -6.928 26.148 1.00 86.75 98 GLU A CA 1
ATOM 763 C C . GLU A 1 98 ? -20.858 -6.841 24.687 1.00 86.75 98 GLU A C 1
ATOM 765 O O . GLU A 1 98 ? -21.478 -7.773 24.181 1.00 86.75 98 GLU A O 1
ATOM 770 N N . LEU A 1 99 ? -20.522 -5.746 23.996 1.00 83.06 99 LEU A N 1
ATOM 771 C CA . LEU A 1 99 ? -21.011 -5.478 22.639 1.00 83.06 99 LEU A CA 1
ATOM 772 C C . LEU A 1 99 ? -20.274 -6.266 21.554 1.00 83.06 99 LEU A C 1
ATOM 774 O O . LEU A 1 99 ? -20.875 -6.654 20.557 1.00 83.06 99 LEU A O 1
ATOM 778 N N . ALA A 1 100 ? -18.970 -6.493 21.720 1.00 84.69 100 ALA A N 1
ATOM 779 C CA . ALA A 1 100 ? -18.151 -7.174 20.722 1.00 84.69 100 ALA A CA 1
ATOM 780 C C . ALA A 1 100 ? -17.120 -8.107 21.382 1.00 84.69 100 ALA A C 1
ATOM 782 O O . ALA A 1 100 ? -15.906 -7.884 21.266 1.00 84.69 100 ALA A O 1
ATOM 783 N N . PRO A 1 101 ? -17.565 -9.192 22.048 1.00 85.75 101 PRO A N 1
ATOM 784 C CA . PRO A 1 101 ? -16.677 -10.123 22.750 1.00 85.75 101 PRO A CA 1
ATOM 785 C C . PRO A 1 101 ? -15.615 -10.751 21.831 1.00 85.75 101 PRO A C 1
ATOM 787 O O . PRO A 1 101 ? -14.481 -10.998 22.260 1.00 85.75 101 PRO A O 1
ATOM 790 N N . ASP A 1 102 ? -15.955 -10.948 20.554 1.00 87.31 102 ASP A N 1
ATOM 791 C CA . ASP A 1 102 ? -15.062 -11.499 19.530 1.00 87.31 102 ASP A CA 1
ATOM 792 C C . ASP A 1 102 ? -13.935 -10.542 19.124 1.00 87.31 102 ASP A C 1
ATOM 794 O O . ASP A 1 102 ? -12.876 -10.998 18.694 1.00 87.31 102 ASP A O 1
ATOM 798 N N . LEU A 1 103 ? -14.126 -9.229 19.293 1.00 85.25 103 LEU A N 1
ATOM 799 C CA . LEU A 1 103 ? -13.075 -8.221 19.131 1.00 85.25 103 LEU A CA 1
ATOM 800 C C . LEU A 1 103 ? -12.316 -7.982 20.434 1.00 85.25 103 LEU A C 1
ATOM 802 O O . LEU A 1 103 ? -11.094 -7.820 20.422 1.00 85.25 103 LEU A O 1
ATOM 806 N N . TYR A 1 104 ? -13.028 -7.996 21.562 1.00 86.94 104 TYR A N 1
ATOM 807 C CA . TYR A 1 104 ? -12.457 -7.758 22.882 1.00 86.94 104 TYR A CA 1
ATOM 808 C C . TYR A 1 104 ? -11.337 -8.750 23.211 1.00 86.94 104 TYR A C 1
ATOM 810 O O . TYR A 1 104 ? -10.254 -8.348 23.635 1.00 86.94 104 TYR A O 1
ATOM 818 N N . ARG A 1 105 ? -11.565 -10.054 22.997 1.00 87.06 105 ARG A N 1
ATOM 819 C CA . ARG A 1 105 ? -10.581 -11.097 23.339 1.00 87.06 105 ARG A CA 1
ATOM 820 C C . ARG A 1 105 ? -9.242 -10.913 22.600 1.00 87.06 105 ARG A C 1
ATOM 822 O O . ARG A 1 105 ? -8.214 -10.880 23.280 1.00 87.06 105 ARG A O 1
ATOM 829 N N . PRO A 1 106 ? -9.202 -10.764 21.260 1.00 88.00 106 PRO A N 1
ATOM 830 C CA . PRO A 1 106 ? -7.964 -10.457 20.545 1.00 88.00 106 PRO A CA 1
ATOM 831 C C . PRO A 1 106 ? -7.310 -9.138 20.971 1.00 88.00 106 PRO A C 1
ATOM 833 O O . PRO A 1 106 ? -6.086 -9.086 21.072 1.00 88.00 106 PRO A O 1
ATOM 836 N N . LEU A 1 107 ? -8.090 -8.089 21.265 1.00 86.44 107 LEU A N 1
ATOM 837 C CA . LEU A 1 107 ? -7.555 -6.800 21.726 1.00 86.44 107 LEU A CA 1
ATOM 838 C C . LEU A 1 107 ? -6.866 -6.906 23.089 1.00 86.44 107 LEU A C 1
ATOM 840 O O . LEU A 1 107 ? -5.725 -6.468 23.243 1.00 86.44 107 LEU A O 1
ATOM 844 N N . ALA A 1 108 ? -7.518 -7.555 24.055 1.00 86.00 108 ALA A N 1
ATOM 845 C CA . ALA A 1 108 ? -6.950 -7.793 25.377 1.00 86.00 108 ALA A CA 1
ATOM 846 C C . ALA A 1 108 ? -5.665 -8.638 25.288 1.00 86.00 108 ALA A C 1
ATOM 848 O O . ALA A 1 108 ? -4.651 -8.303 25.908 1.00 86.00 108 ALA A O 1
ATOM 849 N N . LYS A 1 109 ? -5.666 -9.686 24.447 1.00 85.88 109 LYS A N 1
ATOM 850 C CA . LYS A 1 109 ? -4.463 -10.482 24.152 1.00 85.88 109 LYS A CA 1
ATOM 851 C C . LYS A 1 109 ? -3.357 -9.638 23.526 1.00 85.88 109 LYS A C 1
ATOM 853 O O . LYS A 1 109 ? -2.201 -9.810 23.885 1.00 85.88 109 LYS A O 1
ATOM 858 N N . LEU A 1 110 ? -3.671 -8.739 22.596 1.00 84.38 110 LEU A N 1
ATOM 859 C CA . LEU A 1 110 ? -2.679 -7.948 21.861 1.00 84.38 110 LEU A CA 1
ATOM 860 C C . LEU A 1 110 ? -1.861 -7.025 22.776 1.00 84.38 110 LEU A C 1
ATOM 862 O O . LEU A 1 110 ? -0.665 -6.816 22.540 1.00 84.38 110 LEU A O 1
ATOM 866 N N . VAL A 1 111 ? -2.478 -6.508 23.838 1.00 79.31 111 VAL A N 1
ATOM 867 C CA . VAL A 1 111 ? -1.786 -5.687 24.842 1.00 79.31 111 VAL A CA 1
ATOM 868 C C . VAL A 1 111 ? -0.840 -6.533 25.698 1.00 79.31 111 VAL A C 1
ATOM 870 O O . VAL A 1 111 ? 0.278 -6.095 25.977 1.00 79.31 111 VAL A O 1
ATOM 873 N N . GLN A 1 112 ? -1.250 -7.753 26.050 1.00 79.50 112 GLN A N 1
ATOM 874 C CA . GLN A 1 112 ? -0.542 -8.619 26.998 1.00 79.50 112 GLN A CA 1
ATOM 875 C C . GLN A 1 112 ? 0.492 -9.558 26.347 1.00 79.50 112 GLN A C 1
ATOM 877 O O . GLN A 1 112 ? 1.515 -9.866 26.954 1.00 79.50 112 GLN A O 1
ATOM 882 N N . ALA A 1 113 ? 0.256 -10.023 25.119 1.00 72.62 113 ALA A N 1
ATOM 883 C CA . ALA A 1 113 ? 1.013 -11.110 24.503 1.00 72.62 113 ALA A CA 1
ATOM 884 C C . ALA A 1 113 ? 2.248 -10.641 23.713 1.00 72.62 113 ALA A C 1
ATOM 886 O O . ALA A 1 113 ? 2.256 -9.603 23.040 1.00 72.62 113 ALA A O 1
ATOM 887 N N . ARG A 1 114 ? 3.291 -11.479 23.736 1.00 74.06 114 ARG A N 1
ATOM 888 C CA . ARG A 1 114 ? 4.449 -11.442 22.832 1.00 74.06 114 ARG A CA 1
ATOM 889 C C . ARG A 1 114 ? 4.678 -12.868 22.300 1.00 74.06 114 ARG A C 1
ATOM 891 O O . ARG A 1 114 ? 4.795 -13.765 23.131 1.00 74.06 114 ARG A O 1
ATOM 898 N N . PRO A 1 115 ? 4.764 -13.100 20.977 1.00 71.50 115 PRO A N 1
ATOM 899 C CA . PRO A 1 115 ? 4.656 -12.140 19.871 1.00 71.50 115 PRO A CA 1
ATOM 900 C C . PRO A 1 115 ? 3.213 -11.663 19.609 1.00 71.50 115 PRO A C 1
ATOM 902 O O . PRO A 1 115 ? 2.244 -12.368 19.873 1.00 71.50 115 PRO A O 1
ATOM 905 N N . ARG A 1 116 ? 3.066 -10.443 19.070 1.00 78.12 116 ARG A N 1
ATOM 906 C CA . ARG A 1 116 ? 1.756 -9.791 18.839 1.00 78.12 116 ARG A CA 1
ATOM 907 C C . ARG A 1 116 ? 1.088 -10.176 17.512 1.00 78.12 116 ARG A C 1
ATOM 909 O O . ARG A 1 116 ? -0.056 -9.795 17.274 1.00 78.12 116 ARG A O 1
ATOM 916 N N . GLU A 1 117 ? 1.775 -10.903 16.631 1.00 79.31 117 GLU A N 1
ATOM 917 C CA . GLU A 1 117 ? 1.284 -11.184 15.273 1.00 79.31 117 GLU A CA 1
ATOM 918 C C . GLU A 1 117 ? 0.072 -12.114 15.240 1.00 79.31 117 GLU A C 1
ATOM 920 O O . GLU A 1 117 ? -0.846 -11.883 14.451 1.00 79.31 117 GLU A O 1
ATOM 925 N N . ALA A 1 118 ? 0.033 -13.123 16.113 1.00 80.56 118 ALA A N 1
ATOM 926 C CA . ALA A 1 118 ? -1.112 -14.023 16.222 1.00 80.56 118 ALA A CA 1
ATOM 927 C C . ALA A 1 118 ? -2.370 -13.263 16.674 1.00 80.56 118 ALA A C 1
ATOM 929 O O . ALA A 1 118 ? -3.406 -13.341 16.019 1.00 80.56 118 ALA A O 1
ATOM 930 N N . ALA A 1 119 ? -2.251 -12.432 17.717 1.00 83.06 119 ALA A N 1
ATOM 931 C CA . ALA A 1 119 ? -3.355 -11.608 18.213 1.00 83.06 119 ALA A CA 1
ATOM 932 C C . ALA A 1 119 ? -3.848 -10.590 17.169 1.00 83.06 119 ALA A C 1
ATOM 934 O O . ALA A 1 119 ? -5.050 -10.374 17.044 1.00 83.06 119 ALA A O 1
ATOM 935 N N . LEU A 1 120 ? -2.942 -10.006 16.373 1.00 79.31 120 LEU A N 1
ATOM 936 C CA . LEU A 1 120 ? -3.310 -9.145 15.242 1.00 79.31 120 LEU A CA 1
ATOM 937 C C . LEU A 1 120 ? -4.113 -9.896 14.177 1.00 79.31 120 LEU A C 1
ATOM 939 O O . LEU A 1 120 ? -5.086 -9.361 13.656 1.00 79.31 120 LEU A O 1
ATOM 943 N N . THR A 1 121 ? -3.705 -11.123 13.858 1.00 83.44 121 THR A N 1
ATOM 944 C CA . THR A 1 121 ? -4.385 -11.955 12.858 1.00 83.44 121 THR A CA 1
ATOM 945 C C . THR A 1 121 ? -5.781 -12.349 13.342 1.00 83.44 121 THR A C 1
ATOM 947 O O . THR A 1 121 ? -6.748 -12.225 12.594 1.00 83.44 121 THR A O 1
ATOM 950 N N . GLU A 1 122 ? -5.907 -12.745 14.614 1.00 86.56 122 GLU A N 1
ATOM 951 C CA . GLU A 1 122 ? -7.201 -13.007 15.257 1.00 86.56 122 GLU A CA 1
ATOM 952 C C . GLU A 1 122 ? -8.103 -11.762 15.242 1.00 86.56 122 GLU A C 1
ATOM 954 O O . GLU A 1 122 ? -9.280 -11.861 14.895 1.00 86.56 122 GLU A O 1
ATOM 959 N N . LEU A 1 123 ? -7.551 -10.585 15.562 1.00 86.25 123 LEU A N 1
ATOM 960 C CA . LEU A 1 123 ? -8.285 -9.318 15.570 1.00 86.25 123 LEU A CA 1
ATOM 961 C C . LEU A 1 123 ? -8.766 -8.921 14.171 1.00 86.25 123 LEU A C 1
ATOM 963 O O . LEU A 1 123 ? -9.928 -8.558 14.000 1.00 86.25 123 LEU A O 1
ATOM 967 N N . ALA A 1 124 ? -7.891 -9.009 13.168 1.00 84.56 124 ALA A N 1
ATOM 968 C CA . ALA A 1 124 ? -8.234 -8.704 11.784 1.00 84.56 124 ALA A CA 1
ATOM 969 C C . ALA A 1 124 ? -9.338 -9.640 11.268 1.00 84.56 124 ALA A C 1
ATOM 971 O O . ALA A 1 124 ? -10.292 -9.176 10.645 1.00 84.56 124 ALA A O 1
ATOM 972 N N . ALA A 1 125 ? -9.253 -10.937 11.580 1.00 86.75 125 ALA A N 1
ATOM 973 C CA . ALA A 1 125 ? -10.276 -11.915 11.222 1.00 86.75 125 ALA A CA 1
ATOM 974 C C . ALA A 1 125 ? -11.612 -11.654 11.937 1.00 86.75 125 ALA A C 1
ATOM 976 O O . ALA A 1 125 ? -12.667 -11.751 11.315 1.00 86.75 125 ALA A O 1
ATOM 977 N N . ALA A 1 126 ? -11.588 -11.298 13.225 1.00 87.31 126 ALA A N 1
ATOM 978 C CA . ALA A 1 126 ? -12.792 -10.938 13.970 1.00 87.31 126 ALA A CA 1
ATOM 979 C C . ALA A 1 126 ? -13.468 -9.690 13.386 1.00 87.31 126 ALA A C 1
ATOM 981 O O . ALA A 1 126 ? -14.670 -9.709 13.141 1.00 87.31 126 ALA A O 1
ATOM 982 N N . TYR A 1 127 ? -12.691 -8.653 13.070 1.00 84.38 127 TYR A N 1
ATOM 983 C CA . TYR A 1 127 ? -13.208 -7.430 12.459 1.00 84.38 127 TYR A CA 1
ATOM 984 C C . TYR A 1 127 ? -13.745 -7.658 11.040 1.00 84.38 127 TYR A C 1
ATOM 986 O O . TYR A 1 127 ? -14.765 -7.090 10.665 1.00 84.38 127 TYR A O 1
ATOM 994 N N . ALA A 1 128 ? -13.101 -8.517 10.245 1.00 85.62 128 ALA A N 1
ATOM 995 C CA . ALA A 1 128 ? -13.550 -8.845 8.891 1.00 85.62 128 ALA A CA 1
ATOM 996 C C . ALA A 1 128 ? -14.884 -9.612 8.845 1.00 85.62 128 ALA A C 1
ATOM 998 O O . ALA A 1 128 ? -15.533 -9.618 7.803 1.00 85.62 128 ALA A O 1
ATOM 999 N N . ARG A 1 129 ? -15.290 -10.254 9.949 1.00 87.69 129 ARG A N 1
ATOM 1000 C CA . ARG A 1 129 ? -16.576 -10.961 10.066 1.00 87.69 129 ARG A CA 1
ATOM 1001 C C . ARG A 1 129 ? -17.750 -10.051 10.422 1.00 87.69 129 ARG A C 1
ATOM 1003 O O . ARG A 1 129 ? -18.885 -10.515 10.376 1.00 87.69 129 ARG A O 1
ATOM 1010 N N . LEU A 1 130 ? -17.496 -8.793 10.786 1.00 85.12 130 LEU A N 1
ATOM 1011 C CA . LEU A 1 130 ? -18.566 -7.843 11.064 1.00 85.12 130 LEU A CA 1
ATOM 1012 C C . LEU A 1 130 ? -19.336 -7.518 9.784 1.00 85.12 130 LEU A C 1
ATOM 1014 O O . LEU A 1 130 ? -18.745 -7.287 8.727 1.00 85.12 130 LEU A O 1
ATOM 1018 N N . THR A 1 131 ? -20.661 -7.477 9.902 1.00 86.88 131 THR A N 1
ATOM 1019 C CA . THR A 1 131 ? -21.538 -6.908 8.876 1.00 86.88 131 THR A CA 1
ATOM 1020 C C . THR A 1 131 ? -21.362 -5.392 8.820 1.00 86.88 131 THR A C 1
ATOM 1022 O O . THR A 1 131 ? -20.784 -4.792 9.725 1.00 86.88 131 THR A O 1
ATOM 1025 N N . GLU A 1 132 ? -21.865 -4.754 7.764 1.00 84.69 132 GLU A N 1
ATOM 1026 C CA . GLU A 1 132 ? -21.836 -3.292 7.645 1.00 84.69 132 GLU A CA 1
ATOM 1027 C C . GLU A 1 132 ? -22.548 -2.618 8.830 1.00 84.69 1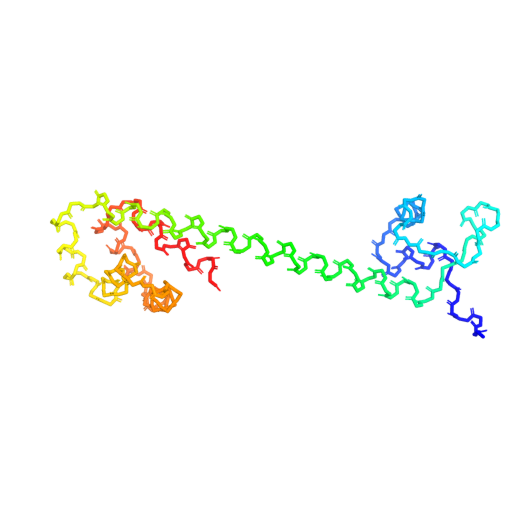32 GLU A C 1
ATOM 1029 O O . GLU A 1 132 ? -21.967 -1.744 9.474 1.00 84.69 132 GLU A O 1
ATOM 1034 N N . ASP A 1 133 ? -23.719 -3.133 9.216 1.00 84.31 133 ASP A N 1
ATOM 1035 C CA . ASP A 1 133 ? -24.441 -2.698 10.418 1.00 84.31 133 ASP A CA 1
ATOM 1036 C C . ASP A 1 133 ? -23.615 -2.915 11.693 1.00 84.31 133 ASP A C 1
ATOM 1038 O O . ASP A 1 133 ? -23.501 -2.014 12.521 1.00 84.31 133 ASP A O 1
ATOM 1042 N N . GLY A 1 134 ? -22.941 -4.063 11.820 1.00 82.19 134 GLY A N 1
ATOM 1043 C CA . GLY A 1 134 ? -22.063 -4.347 12.956 1.00 82.19 134 GLY A CA 1
ATOM 1044 C C . GLY A 1 134 ? -20.855 -3.407 13.040 1.00 82.19 134 GLY A C 1
ATOM 1045 O O . GLY A 1 134 ? -20.408 -3.070 14.134 1.00 82.19 134 GLY A O 1
ATOM 1046 N N . VAL A 1 135 ? -20.329 -2.934 11.904 1.00 82.19 135 VAL A N 1
ATOM 1047 C CA . VAL A 1 135 ? -19.268 -1.912 11.877 1.00 82.19 135 VAL A CA 1
ATOM 1048 C C . VAL A 1 135 ? -19.805 -0.553 12.330 1.00 82.19 135 VAL A C 1
ATOM 1050 O O . VAL A 1 135 ? -19.108 0.143 13.072 1.00 82.19 135 VAL A O 1
ATOM 1053 N N . ILE A 1 136 ? -21.024 -0.183 11.924 1.00 83.75 136 ILE A N 1
ATOM 1054 C CA . ILE A 1 136 ? -21.678 1.071 12.328 1.00 83.75 136 ILE A CA 1
ATOM 1055 C C . ILE A 1 136 ? -21.978 1.059 13.829 1.00 83.75 136 ILE A C 1
ATOM 1057 O O . ILE A 1 136 ? -21.599 1.994 14.533 1.00 83.75 136 ILE A O 1
ATOM 1061 N N . GLU A 1 137 ? -22.590 -0.009 14.344 1.00 82.56 137 GLU A N 1
ATOM 1062 C CA . GLU A 1 137 ? -22.872 -0.165 15.776 1.00 82.56 137 GLU A CA 1
ATOM 1063 C C . GLU A 1 137 ? -21.590 -0.084 16.608 1.00 82.56 137 GLU A C 1
ATOM 1065 O O . GLU A 1 137 ? -21.533 0.624 17.616 1.00 82.56 137 GLU A O 1
ATOM 1070 N N . LEU A 1 138 ? -20.519 -0.729 16.141 1.00 81.19 138 LEU A N 1
ATOM 1071 C CA . LEU A 1 138 ? -19.214 -0.663 16.784 1.00 81.19 138 LEU A CA 1
ATOM 1072 C C . LEU A 1 138 ? -18.616 0.755 16.747 1.00 81.19 138 LEU A C 1
ATOM 1074 O O . LEU A 1 138 ? -18.012 1.189 17.727 1.00 81.19 138 LEU A O 1
ATOM 1078 N N . ALA A 1 139 ? -18.763 1.483 15.636 1.00 83.19 139 ALA A N 1
ATOM 1079 C CA . ALA A 1 139 ? -18.287 2.862 15.505 1.00 83.19 139 ALA A CA 1
ATOM 1080 C C . ALA A 1 139 ? -19.014 3.825 16.454 1.00 83.19 139 ALA A C 1
ATOM 1082 O O . ALA A 1 139 ? -18.401 4.760 16.963 1.00 83.19 139 ALA A O 1
ATOM 1083 N N . LEU A 1 140 ? -20.304 3.587 16.698 1.00 82.88 140 LEU A N 1
ATOM 1084 C CA . LEU A 1 140 ? -21.119 4.364 17.634 1.00 82.88 140 LEU A CA 1
ATOM 1085 C C . LEU A 1 140 ? -20.833 4.006 19.096 1.00 82.88 140 LEU A C 1
ATOM 1087 O O . LEU A 1 140 ? -20.976 4.847 19.983 1.00 82.88 140 LEU A O 1
ATOM 1091 N N . ALA A 1 141 ? -20.456 2.755 19.356 1.00 77.12 141 ALA A N 1
ATOM 1092 C CA . ALA A 1 141 ? -20.218 2.252 20.700 1.00 77.12 141 ALA A CA 1
ATOM 1093 C C . ALA A 1 141 ? -18.803 2.513 21.228 1.00 77.12 141 ALA A C 1
ATOM 1095 O O . ALA A 1 141 ? -18.620 2.556 22.446 1.00 77.12 141 ALA A O 1
ATOM 1096 N N . LEU A 1 142 ? -17.810 2.646 20.343 1.00 77.19 142 LEU A N 1
ATOM 1097 C CA . LEU A 1 142 ? -16.409 2.778 20.733 1.00 77.19 142 LEU A CA 1
ATOM 1098 C C . LEU A 1 142 ? -15.894 4.215 20.694 1.00 77.19 142 LEU A C 1
ATOM 1100 O O . LEU A 1 142 ? -16.294 5.005 19.838 1.00 77.19 142 LEU A O 1
ATOM 1104 N N . PRO A 1 143 ? -14.887 4.526 21.531 1.00 81.00 143 PRO A N 1
ATOM 1105 C CA . PRO A 1 143 ? -14.052 5.697 21.329 1.00 81.00 143 PRO A CA 1
ATOM 1106 C C . PRO A 1 143 ? -13.497 5.732 19.901 1.00 81.00 143 PRO A C 1
ATOM 1108 O O . PRO A 1 143 ? -12.962 4.739 19.394 1.00 81.00 143 PRO A O 1
ATOM 1111 N N . HIS A 1 144 ? -13.608 6.902 19.271 1.00 80.94 144 HIS A N 1
ATOM 1112 C CA . HIS A 1 144 ? -13.270 7.123 17.864 1.00 80.94 144 HIS A CA 1
ATOM 1113 C C . HIS A 1 144 ? -11.864 6.617 17.502 1.00 80.94 144 HIS A C 1
ATOM 1115 O O . HIS A 1 144 ? -11.673 5.945 16.486 1.00 80.94 144 HIS A O 1
ATOM 1121 N N . ASP A 1 145 ? -10.890 6.877 18.375 1.00 82.38 145 ASP A N 1
ATOM 1122 C CA . ASP A 1 145 ? -9.497 6.487 18.169 1.00 82.38 145 ASP A CA 1
ATOM 1123 C C . ASP A 1 145 ? -9.306 4.968 18.152 1.00 82.38 145 ASP A C 1
ATOM 1125 O O . ASP A 1 145 ? -8.532 4.454 17.340 1.00 82.38 145 ASP A O 1
ATOM 1129 N N . LEU A 1 146 ? -10.040 4.230 18.995 1.00 81.81 146 LEU A N 1
ATOM 1130 C CA . LEU A 1 146 ? -9.972 2.770 19.012 1.00 81.81 146 LEU A CA 1
ATOM 1131 C C . LEU A 1 146 ? -10.602 2.187 17.747 1.00 81.81 146 LEU A C 1
ATOM 1133 O O . LEU A 1 146 ? -10.001 1.316 17.117 1.00 81.81 146 LEU A O 1
ATOM 1137 N N . HIS A 1 147 ? -11.774 2.687 17.346 1.00 82.94 147 HIS A N 1
ATOM 1138 C CA . HIS A 1 147 ? -12.438 2.231 16.125 1.00 82.94 147 HIS A CA 1
ATOM 1139 C C . HIS A 1 147 ? -11.515 2.376 14.902 1.00 82.94 147 HIS A C 1
ATOM 1141 O O . HIS A 1 147 ? -11.277 1.405 14.177 1.00 82.94 147 HIS A O 1
ATOM 1147 N N . TRP A 1 148 ? -10.910 3.554 14.714 1.00 84.00 148 TRP A N 1
ATOM 1148 C CA . TRP A 1 148 ? -9.980 3.781 13.604 1.00 84.00 148 TRP A CA 1
ATOM 1149 C C . TRP A 1 148 ? -8.685 2.987 13.719 1.00 84.00 148 TRP A C 1
ATOM 1151 O O . TRP A 1 148 ? -8.125 2.581 12.696 1.00 84.00 148 TRP A O 1
ATOM 1161 N N . ALA A 1 149 ? -8.186 2.752 14.932 1.00 84.19 149 ALA A N 1
ATOM 1162 C CA . ALA A 1 149 ? -7.011 1.916 15.123 1.00 84.19 149 ALA A CA 1
ATOM 1163 C C . ALA A 1 149 ? -7.273 0.461 14.699 1.00 84.19 149 ALA A C 1
ATOM 1165 O O . ALA A 1 149 ? -6.440 -0.128 14.008 1.00 84.19 149 ALA A O 1
ATOM 1166 N N . ILE A 1 150 ? -8.445 -0.094 15.025 1.00 81.31 150 ILE A N 1
ATOM 1167 C CA . ILE A 1 150 ? -8.853 -1.442 14.599 1.00 81.31 150 ILE A CA 1
ATOM 1168 C C . ILE A 1 150 ? -9.052 -1.488 13.076 1.00 81.31 150 ILE A C 1
ATOM 1170 O O . ILE A 1 150 ? -8.509 -2.372 12.409 1.00 81.31 150 ILE A O 1
ATOM 1174 N N . ALA A 1 151 ? -9.748 -0.503 12.500 1.00 81.75 151 ALA A N 1
ATOM 1175 C CA . ALA A 1 151 ? -9.982 -0.431 11.056 1.00 81.75 151 ALA A CA 1
ATOM 1176 C C . ALA A 1 151 ? -8.670 -0.368 10.248 1.00 81.75 151 ALA A C 1
ATOM 1178 O O . ALA A 1 151 ? -8.526 -1.028 9.217 1.00 81.75 151 ALA A O 1
ATOM 1179 N N . ARG A 1 152 ? -7.663 0.375 10.734 1.00 82.19 152 ARG A N 1
ATOM 1180 C CA . ARG A 1 152 ? -6.345 0.473 10.080 1.00 82.19 152 ARG A CA 1
ATOM 1181 C C . ARG A 1 152 ? -5.588 -0.850 10.043 1.00 82.19 152 ARG A C 1
ATOM 1183 O O . ARG A 1 152 ? -4.838 -1.077 9.096 1.00 82.19 152 ARG A O 1
ATOM 1190 N N . ILE A 1 153 ? -5.782 -1.724 11.028 1.00 75.62 153 ILE A N 1
ATOM 1191 C CA . ILE A 1 153 ? -5.125 -3.037 11.067 1.00 75.62 153 ILE A CA 1
ATOM 1192 C C . ILE A 1 153 ? -5.637 -3.936 9.944 1.00 75.62 153 ILE A C 1
ATOM 1194 O O . ILE A 1 153 ? -4.828 -4.605 9.304 1.00 75.62 153 ILE A O 1
ATOM 1198 N N . ARG A 1 154 ? -6.939 -3.885 9.629 1.00 72.62 154 ARG A N 1
ATOM 1199 C CA . ARG A 1 154 ? -7.501 -4.577 8.458 1.00 72.62 154 ARG A CA 1
ATOM 1200 C C . ARG A 1 154 ? -6.845 -4.115 7.156 1.00 72.62 154 ARG A C 1
ATOM 1202 O O . ARG A 1 154 ? -6.556 -4.940 6.305 1.00 72.62 154 ARG A O 1
ATOM 1209 N N . CYS A 1 155 ? -6.593 -2.818 6.999 1.00 64.94 155 CYS A N 1
ATOM 1210 C CA . CYS A 1 155 ? -5.976 -2.272 5.784 1.00 64.94 155 CYS A CA 1
ATOM 1211 C C . CYS A 1 155 ? -4.457 -2.516 5.691 1.00 64.94 155 CYS A C 1
ATOM 1213 O O . CYS A 1 155 ? -3.867 -2.295 4.634 1.00 64.94 155 CYS A O 1
ATOM 1215 N N . ALA A 1 156 ? -3.815 -2.895 6.800 1.00 62.31 156 ALA A N 1
ATOM 1216 C CA . ALA A 1 156 ? -2.378 -3.156 6.886 1.00 62.31 156 ALA A CA 1
ATOM 1217 C C . ALA A 1 156 ? -2.020 -4.657 6.893 1.00 62.31 156 ALA A C 1
ATOM 1219 O O . ALA A 1 156 ? -0.828 -4.981 6.921 1.00 62.31 156 ALA A O 1
ATOM 1220 N N . SER A 1 157 ? -3.027 -5.538 6.905 1.00 56.25 157 SER A N 1
ATOM 1221 C CA . SER A 1 157 ? -2.908 -7.004 6.885 1.00 56.25 157 SER A CA 1
ATOM 1222 C C . SER A 1 157 ? -3.180 -7.539 5.485 1.00 56.25 157 SER A C 1
ATOM 1224 O O . SER A 1 157 ? -2.452 -8.472 5.085 1.00 56.25 157 SER A O 1
#

Organism: NCBI:txid2518371

InterPro domains:
  IPR041657 Helix-turn-helix domain, group 17 [PF12728] (6-57)

pLDDT: mean 84.34, std 8.07, range [50.03, 93.81]

Foldseek 3Di:
DDPVQWDALVRLCVVVVHDSVVSVVCVVVVLADWPDPPDDSRPTIGGNVSSVVSVVVVVVVVVVVVVVVLVVLLVVLLVLQLVQVVPDDPVLLVLCCVLQVQQSVLSVCCNVDPPNVVSLVSNLVSVVPADPVSLVVCCVSHDVSNSVSSVSSNVSD

Secondary structure (DSSP, 8-state):
--GGGEEEHHHHHHHTT--HHHHHHHHHTTSS--SB-SSSTTT-EEEHHHHHHHHHHHHHHHHHHHHHHHHHHHHHHHHHHHHHHHTS-HHHHHHHHHH-HHHHHHHHHHHH-SS-HHHHHHHHHHHHT--HHHHHHHHHHS-HHHHHHHHHHHHH-

Radius of gyration: 26.11 Å; chains: 1; bounding box: 56×24×66 Å

Sequence (157 aa):
MAPNDLLTMKQVAAELGLSHSKATSLVTKGLLAVVARRGGAATWRVSRSDLDAYVERVRQESLRDTRRRNERRRSEALVALTSAWSSMPAQDQDRLRELAPDLYRPLAKLVQARPREAALTELAAAYARLTEDGVIELALALPHDLHWAIARIRCAS